Protein AF-T1ELG6-F1 (afdb_monomer)

Foldseek 3Di:
DDDDDDDPDDDDDPPPPDPDDFWWKADPPPRDIDGDDPPDQQADPPPRDRDIHTDDDPDDDDDPDD

Sequence (66 aa):
MDTPRDGSATPAPNTTTTKQPSMIYICGDCHQENEITPKVPIRCRECGYRIVYKKRTKRAVVLDGR

Radius of gyration: 23.88 Å; Cα contacts (8 Å, |Δi|>4): 59; chains: 1; bounding box: 30×32×86 Å

InterPro domains:
  IPR006591 RNA polymerase archaeal subunit P/eukaryotic subunit RPABC4 [PF03604] (25-56)
  IPR006591 RNA polymerase archaeal subunit P/eukaryotic subunit RPABC4 [SM00659] (23-66)
  IPR029040 RNA polymerase subunit RPABC4/transcription elongation factor Spt4 [SSF63393] (22-64)
  IPR039747 DNA-directed RNA polymerases I, II, and III subunit RPABC4 [PTHR12056] (4-64)

pLDDT: mean 81.51, std 13.59, range [52.44, 95.44]

Mean predicted aligned error: 12.77 Å

Nearest PDB structures (foldseek):
  7oo3-assembly1_L  TM=9.021E-01  e=1.586E-05  Sus scrofa
  7d59-assembly1_L  TM=8.287E-01  e=1.936E-05  Homo sapiens
  7pks-assembly1_L  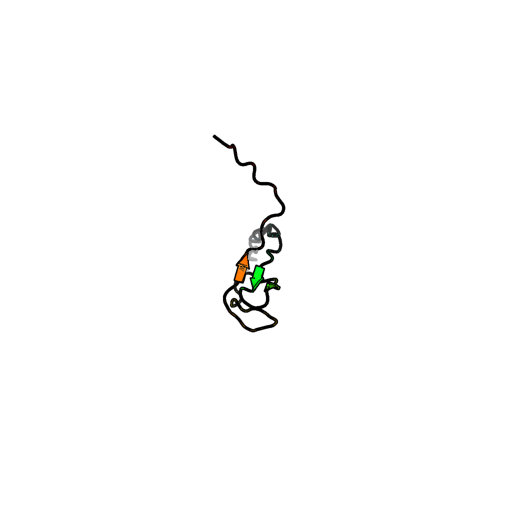TM=8.712E-01  e=4.914E-05  Sus scrofa domesticus
  7xn7-assembly1_L  TM=8.631E-01  e=2.962E-04  Komagataella phaffii
  7o4j-assembly1_L  TM=8.955E-01  e=6.583E-04  Saccharomyces cerevisiae S288C

Organism: Helobdella robusta (NCBI:txid6412)

Solvent-accessible surface area (backbone atoms only — not comparable to full-atom values): 4862 Å² total; per-residue (Å²): 141,83,81,86,80,82,80,80,79,76,82,79,82,84,77,82,76,76,81,73,76,88,57,52,27,28,30,72,82,84,62,44,82,40,81,67,64,88,96,58,86,73,56,39,89,89,78,62,49,64,58,65,44,75,57,81,72,90,69,85,80,88,78,86,91,123

Secondary structure (DSSP, 8-state):
---------PPP-------PPPPEEEETTT--EEE--TTS----TTT----EEEPPPSSPPP----

Structure (mmCIF, N/CA/C/O backbone):
data_AF-T1ELG6-F1
#
_entry.id   AF-T1ELG6-F1
#
loop_
_atom_site.group_PDB
_atom_site.id
_atom_site.type_symbol
_atom_site.label_atom_id
_atom_site.label_alt_id
_atom_site.label_comp_id
_atom_site.label_asym_id
_atom_site.label_entity_id
_atom_site.label_seq_id
_atom_site.pdbx_PDB_ins_code
_atom_site.Cartn_x
_atom_site.Cartn_y
_atom_site.Cartn_z
_atom_site.occupancy
_atom_site.B_iso_or_equiv
_atom_site.auth_seq_id
_atom_site.auth_comp_id
_atom_site.auth_asym_id
_atom_site.auth_atom_id
_atom_site.pdbx_PDB_model_num
ATOM 1 N N . MET A 1 1 ? 16.096 -23.145 62.631 1.00 59.06 1 MET A N 1
ATOM 2 C CA . MET A 1 1 ? 15.420 -22.036 61.927 1.00 59.06 1 MET A CA 1
ATOM 3 C C . MET A 1 1 ? 16.519 -21.012 61.689 1.00 59.06 1 MET A C 1
ATOM 5 O O . MET A 1 1 ? 17.059 -20.537 62.670 1.00 59.06 1 MET A O 1
ATOM 9 N N . ASP A 1 2 ? 17.110 -20.844 60.514 1.00 52.44 2 ASP A N 1
ATOM 10 C CA . ASP A 1 2 ? 16.521 -20.459 59.232 1.00 52.44 2 ASP A CA 1
ATOM 11 C C . ASP A 1 2 ? 17.596 -20.720 58.149 1.00 52.44 2 ASP A C 1
ATOM 13 O O . ASP A 1 2 ? 18.756 -20.358 58.353 1.00 52.44 2 ASP A O 1
ATOM 17 N N . THR A 1 3 ? 17.269 -21.407 57.053 1.00 66.75 3 THR A N 1
ATOM 18 C CA . THR A 1 3 ? 18.217 -21.682 55.954 1.00 66.75 3 THR A CA 1
ATOM 19 C C . THR A 1 3 ? 17.968 -20.664 54.835 1.00 66.75 3 THR A C 1
ATOM 21 O O . THR A 1 3 ? 16.827 -20.582 54.372 1.00 66.75 3 THR A O 1
ATOM 24 N N . PRO A 1 4 ? 18.968 -19.897 54.358 1.00 71.75 4 PRO A N 1
ATOM 25 C CA . PRO A 1 4 ? 18.748 -18.925 53.288 1.00 71.75 4 PRO A CA 1
ATOM 26 C C . PRO A 1 4 ? 18.423 -19.626 51.960 1.00 71.75 4 PRO A C 1
ATOM 28 O O . PRO A 1 4 ? 19.136 -20.531 51.538 1.00 71.75 4 PRO A O 1
ATOM 31 N N . ARG A 1 5 ? 17.332 -19.214 51.301 1.00 62.88 5 ARG A N 1
ATOM 32 C CA . ARG A 1 5 ? 16.948 -19.666 49.953 1.00 62.88 5 ARG A CA 1
ATOM 33 C C . ARG A 1 5 ? 17.867 -19.024 48.914 1.00 62.88 5 ARG A C 1
ATOM 35 O O . ARG A 1 5 ? 17.730 -17.833 48.638 1.00 62.88 5 ARG A O 1
ATOM 42 N N . ASP A 1 6 ? 18.725 -19.823 48.290 1.00 58.28 6 ASP A N 1
ATOM 43 C CA . ASP A 1 6 ? 19.421 -19.457 47.057 1.00 58.28 6 ASP A CA 1
ATOM 44 C C . ASP A 1 6 ? 18.399 -19.223 45.932 1.00 58.28 6 ASP A C 1
ATOM 46 O O . ASP A 1 6 ? 17.707 -20.133 45.466 1.00 58.28 6 ASP A O 1
ATOM 50 N N . GLY A 1 7 ? 18.256 -17.958 45.534 1.00 59.91 7 GLY A N 1
ATOM 51 C CA . GLY A 1 7 ? 17.401 -17.532 44.435 1.00 59.91 7 GLY A CA 1
ATOM 52 C C . GLY A 1 7 ? 17.988 -17.979 43.102 1.00 59.91 7 GLY A C 1
ATOM 53 O O . GLY A 1 7 ? 18.922 -17.370 42.587 1.00 59.91 7 GLY A O 1
ATOM 54 N N . SER A 1 8 ? 17.417 -19.034 42.531 1.00 61.97 8 SER A N 1
ATOM 55 C CA . SER A 1 8 ? 17.687 -19.491 41.170 1.00 61.97 8 SER A CA 1
ATOM 56 C C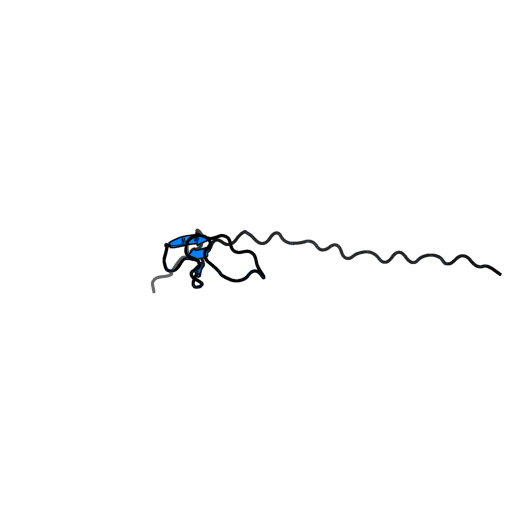 . SER A 1 8 ? 17.389 -18.374 40.162 1.00 61.97 8 SER A C 1
ATOM 58 O O . SER A 1 8 ? 16.228 -18.069 39.879 1.00 61.97 8 SER A O 1
ATOM 60 N N . ALA A 1 9 ? 18.442 -17.761 39.624 1.00 63.00 9 ALA A N 1
ATOM 61 C CA . ALA A 1 9 ? 18.360 -16.814 38.524 1.00 63.00 9 ALA A CA 1
ATOM 62 C C . ALA A 1 9 ? 17.991 -17.563 37.235 1.00 63.00 9 ALA A C 1
ATOM 64 O O . ALA A 1 9 ? 18.815 -18.254 36.636 1.00 63.00 9 ALA A O 1
ATOM 65 N N . THR A 1 10 ? 16.737 -17.441 36.810 1.00 65.19 10 THR A N 1
ATOM 66 C CA . THR A 1 10 ? 16.287 -17.926 35.503 1.00 65.19 10 THR A CA 1
ATOM 67 C C . THR A 1 10 ? 16.893 -17.037 34.405 1.00 65.19 10 THR A C 1
ATOM 69 O O . THR A 1 10 ? 16.669 -15.824 34.435 1.00 65.19 10 THR A O 1
ATOM 72 N N . PRO A 1 11 ? 17.645 -17.576 33.425 1.00 59.22 11 PRO A N 1
ATOM 73 C CA . PRO A 1 11 ? 18.166 -16.778 32.321 1.00 59.22 11 PRO A CA 1
ATOM 74 C C . PRO A 1 11 ? 17.018 -16.333 31.405 1.00 59.22 11 PRO A C 1
ATOM 76 O O . PRO A 1 11 ? 16.245 -17.148 30.901 1.00 59.22 11 PRO A O 1
ATOM 79 N N . ALA A 1 12 ? 16.896 -15.021 31.203 1.00 67.00 12 ALA A N 1
ATOM 80 C CA . ALA A 1 12 ? 15.923 -14.434 30.290 1.00 67.00 12 ALA A CA 1
ATOM 81 C C . ALA A 1 12 ? 16.217 -14.850 28.831 1.00 67.00 12 ALA A C 1
ATOM 83 O O . ALA A 1 12 ? 17.382 -14.865 28.422 1.00 67.00 12 ALA A O 1
ATOM 84 N N . PRO A 1 13 ? 15.195 -15.159 28.011 1.00 62.88 13 PRO A N 1
ATOM 85 C CA . PRO A 1 13 ? 15.402 -15.478 26.607 1.00 62.88 13 PRO A CA 1
ATOM 86 C C . PRO A 1 13 ? 15.761 -14.205 25.827 1.00 62.88 13 PRO A C 1
ATOM 88 O O . PRO A 1 13 ? 14.940 -13.301 25.653 1.00 62.88 13 PRO A O 1
ATOM 91 N N . ASN A 1 14 ? 16.997 -14.150 25.323 1.00 59.97 14 ASN A N 1
ATOM 92 C CA . ASN A 1 14 ? 17.444 -13.139 24.367 1.00 59.97 14 ASN A CA 1
ATOM 93 C C . ASN A 1 14 ? 16.575 -13.205 23.104 1.00 59.97 14 ASN A C 1
ATOM 95 O O . ASN A 1 14 ? 16.771 -14.049 22.231 1.00 59.97 14 ASN A O 1
ATOM 99 N N . THR A 1 15 ? 15.606 -12.297 23.004 1.00 62.03 15 THR A N 1
ATOM 100 C CA . THR A 1 15 ? 14.744 -12.171 21.828 1.00 62.03 15 THR A CA 1
ATOM 101 C C . THR A 1 15 ? 15.477 -11.320 20.797 1.00 62.03 15 THR A C 1
ATOM 103 O O . THR A 1 15 ? 15.349 -10.094 20.767 1.00 62.03 15 THR A O 1
ATOM 106 N N . THR A 1 16 ? 16.288 -11.959 19.956 1.00 58.19 16 THR A N 1
ATOM 107 C CA . THR A 1 16 ? 16.899 -11.333 18.779 1.00 58.19 16 THR A CA 1
ATOM 108 C C . THR A 1 16 ? 15.799 -10.976 17.778 1.00 58.19 16 THR A C 1
ATOM 110 O O . THR A 1 16 ? 15.445 -11.731 16.876 1.00 58.19 16 THR A O 1
ATOM 113 N N . THR A 1 17 ? 15.207 -9.797 17.967 1.00 62.25 17 THR A N 1
ATOM 114 C CA . THR A 1 17 ? 14.179 -9.257 17.077 1.00 62.25 17 THR A CA 1
ATOM 115 C C . THR A 1 17 ? 14.846 -8.880 15.760 1.00 62.25 17 THR A C 1
ATOM 117 O O . THR A 1 17 ? 15.458 -7.820 15.627 1.00 62.25 17 THR A O 1
ATOM 120 N N . THR A 1 18 ? 14.755 -9.770 14.776 1.00 61.47 18 THR A N 1
ATOM 121 C CA . THR A 1 18 ? 15.079 -9.472 13.382 1.00 61.47 18 THR A CA 1
ATOM 122 C C . THR A 1 18 ? 14.220 -8.282 12.956 1.00 61.47 18 THR A C 1
ATOM 124 O O . THR A 1 18 ? 12.995 -8.384 12.891 1.00 61.47 18 THR A O 1
ATOM 127 N N . LYS A 1 19 ? 14.849 -7.123 12.717 1.00 63.12 19 LYS A N 1
ATOM 128 C CA . LYS A 1 19 ? 14.162 -5.926 12.217 1.00 63.12 19 LYS A CA 1
ATOM 129 C C . LYS A 1 19 ? 13.569 -6.253 10.846 1.00 63.12 19 LYS A C 1
ATOM 131 O O . LYS A 1 19 ? 14.277 -6.254 9.843 1.00 63.12 19 LYS A O 1
ATOM 136 N N . GLN A 1 20 ? 12.279 -6.575 10.819 1.00 67.06 20 GLN A N 1
ATOM 137 C CA . GLN A 1 20 ? 11.528 -6.731 9.579 1.00 67.06 20 GLN A CA 1
ATOM 138 C C . GLN A 1 20 ? 11.597 -5.403 8.807 1.00 67.06 20 GLN A C 1
ATOM 140 O O . GLN A 1 20 ? 11.373 -4.350 9.411 1.00 67.06 20 GLN A O 1
ATOM 145 N N . PRO A 1 21 ? 11.933 -5.419 7.505 1.00 69.06 21 PRO A N 1
ATOM 146 C CA . PRO A 1 21 ? 11.977 -4.200 6.709 1.00 69.06 21 PRO A CA 1
ATOM 147 C C . PRO A 1 21 ? 10.588 -3.558 6.667 1.00 69.06 21 PRO A C 1
ATOM 149 O O . PRO A 1 21 ? 9.580 -4.256 6.531 1.00 69.06 21 PRO A O 1
ATOM 152 N N . SER A 1 22 ? 10.534 -2.229 6.773 1.00 74.62 22 SER A N 1
ATOM 153 C CA . SER A 1 22 ? 9.288 -1.478 6.631 1.00 74.62 22 SER A CA 1
ATOM 154 C C . SER A 1 22 ? 8.665 -1.766 5.259 1.00 74.62 22 SER A C 1
ATOM 156 O O . SER A 1 22 ? 9.303 -1.620 4.215 1.00 74.62 22 SER A O 1
ATOM 158 N N . MET A 1 23 ? 7.417 -2.245 5.258 1.00 86.62 23 MET A N 1
ATOM 159 C CA . MET A 1 23 ? 6.654 -2.501 4.035 1.00 86.62 23 MET A CA 1
ATOM 160 C C . MET A 1 23 ? 5.774 -1.300 3.708 1.00 86.62 23 MET A C 1
ATOM 162 O O . MET A 1 23 ? 5.004 -0.839 4.548 1.00 86.62 23 MET A O 1
ATOM 166 N N . ILE A 1 24 ? 5.870 -0.839 2.462 1.00 91.31 24 ILE A N 1
ATOM 167 C CA . ILE A 1 24 ? 5.072 0.266 1.933 1.00 91.31 24 ILE A CA 1
ATOM 168 C C . ILE A 1 24 ? 3.870 -0.310 1.182 1.00 91.31 24 ILE A C 1
ATOM 170 O O . ILE A 1 24 ? 4.016 -1.207 0.341 1.00 91.31 24 ILE A O 1
ATOM 174 N N . TYR A 1 25 ? 2.690 0.223 1.472 1.00 93.56 25 TYR A N 1
ATOM 175 C CA . TYR A 1 25 ? 1.440 -0.085 0.788 1.00 93.56 25 TYR A CA 1
ATOM 176 C C . TYR A 1 25 ? 0.978 1.121 -0.036 1.00 93.56 25 TYR A C 1
ATOM 178 O O . TYR A 1 25 ? 1.386 2.243 0.233 1.00 93.56 25 TYR A O 1
ATOM 186 N N . ILE A 1 26 ? 0.148 0.898 -1.047 1.00 94.81 26 ILE A N 1
ATOM 187 C CA . ILE A 1 26 ? -0.4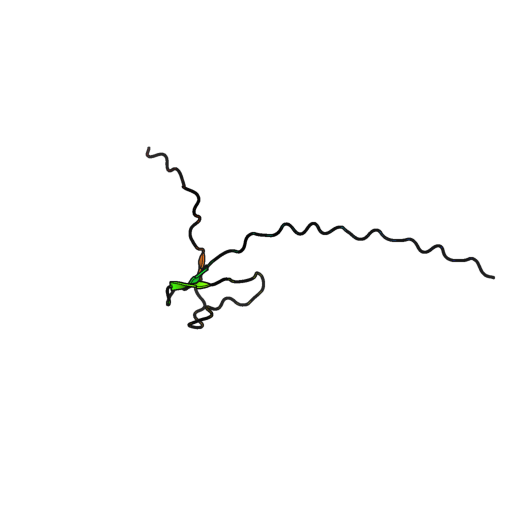20 1.921 -1.929 1.00 94.81 26 ILE A CA 1
ATOM 188 C C . ILE A 1 26 ? -1.938 1.863 -1.776 1.00 94.81 26 ILE A C 1
ATOM 190 O O . ILE A 1 26 ? -2.520 0.783 -1.864 1.00 94.81 26 ILE A O 1
ATOM 194 N N . CYS A 1 27 ? -2.590 2.994 -1.526 1.00 95.44 27 CYS A N 1
ATOM 195 C CA . CYS A 1 27 ? -4.049 3.040 -1.446 1.00 95.44 27 CYS A CA 1
ATOM 196 C C . CYS A 1 27 ? -4.706 2.731 -2.800 1.00 95.44 27 CYS A C 1
ATOM 198 O O . CYS A 1 27 ? -4.222 3.190 -3.829 1.00 95.44 27 CYS A O 1
ATOM 200 N N . GLY A 1 28 ? -5.821 1.995 -2.804 1.00 92.75 28 GLY A N 1
ATOM 201 C CA . GLY A 1 28 ? -6.550 1.696 -4.040 1.00 92.75 28 GLY A CA 1
ATOM 202 C C . GLY A 1 28 ? -7.303 2.878 -4.660 1.00 92.75 28 GLY A C 1
ATOM 203 O O . GLY A 1 28 ? -7.629 2.809 -5.837 1.00 92.75 28 GLY A O 1
ATOM 204 N N . ASP A 1 29 ? -7.566 3.938 -3.890 1.00 94.38 29 ASP A N 1
ATOM 205 C CA . ASP A 1 29 ? -8.330 5.106 -4.349 1.00 94.38 29 ASP A CA 1
ATOM 206 C C . ASP A 1 29 ? -7.408 6.318 -4.571 1.00 94.38 29 ASP A C 1
ATOM 208 O O . ASP A 1 29 ? -7.113 6.704 -5.700 1.00 94.38 29 ASP A O 1
ATOM 212 N N . CYS A 1 30 ? -6.800 6.846 -3.504 1.00 94.19 30 CYS A N 1
ATOM 213 C CA . CYS A 1 30 ? -5.908 8.007 -3.610 1.00 94.19 30 CYS A CA 1
ATOM 214 C C . CYS A 1 30 ? -4.493 7.695 -4.127 1.00 94.19 30 CYS A C 1
ATOM 216 O O . CYS A 1 30 ? -3.698 8.618 -4.271 1.00 94.19 30 CYS A O 1
ATOM 218 N N . HIS A 1 31 ? -4.143 6.421 -4.353 1.00 92.62 31 HIS A N 1
ATOM 219 C CA . HIS A 1 31 ? -2.816 5.981 -4.820 1.00 92.62 31 HIS A CA 1
ATOM 220 C C . HIS A 1 31 ? -1.625 6.438 -3.957 1.00 92.62 31 HIS A C 1
ATOM 222 O O . HIS A 1 31 ? -0.467 6.276 -4.343 1.00 92.62 31 HIS A O 1
ATOM 228 N N . GLN A 1 32 ? -1.896 6.947 -2.755 1.00 92.75 32 GLN A N 1
ATOM 229 C CA . GLN A 1 32 ? -0.873 7.430 -1.845 1.00 92.75 32 GLN A CA 1
ATOM 230 C C . GLN A 1 32 ? -0.172 6.271 -1.138 1.00 92.75 32 GLN A C 1
ATOM 232 O O . GLN A 1 32 ? -0.778 5.242 -0.811 1.00 92.75 32 GLN A O 1
ATOM 237 N N . GLU A 1 33 ? 1.116 6.465 -0.877 1.00 92.06 33 GLU A N 1
ATOM 238 C CA . GLU A 1 33 ? 1.934 5.532 -0.114 1.00 92.06 33 GLU A CA 1
ATOM 239 C C . GLU A 1 33 ? 1.551 5.563 1.371 1.00 92.06 33 GLU A C 1
ATOM 241 O O . GLU A 1 33 ? 1.416 6.624 1.976 1.00 92.06 33 GLU A O 1
ATOM 246 N N . ASN A 1 34 ? 1.370 4.387 1.967 1.00 90.75 34 ASN A N 1
ATOM 247 C CA . ASN A 1 34 ? 0.984 4.220 3.359 1.00 90.75 34 ASN A CA 1
ATOM 248 C C . ASN A 1 34 ? 1.895 3.202 4.050 1.00 90.75 34 ASN A C 1
ATOM 250 O O . ASN A 1 34 ? 2.059 2.069 3.590 1.00 90.75 34 ASN A O 1
ATOM 254 N N . GLU A 1 35 ? 2.448 3.593 5.193 1.00 90.06 35 GLU A N 1
ATOM 255 C CA . GLU A 1 35 ? 3.224 2.714 6.065 1.00 90.06 35 GLU A CA 1
ATOM 256 C C . GLU A 1 35 ? 2.303 2.131 7.140 1.00 90.06 35 GLU A C 1
ATOM 258 O O . GLU A 1 35 ? 1.834 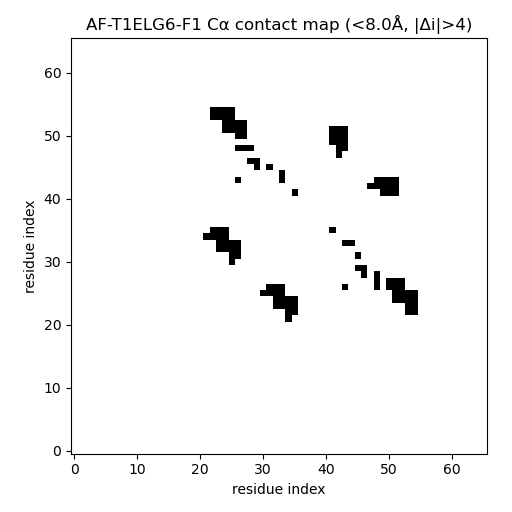2.837 8.042 1.00 90.06 35 GLU A O 1
ATOM 263 N N . ILE A 1 36 ? 2.014 0.832 7.018 1.00 87.50 36 ILE A N 1
ATOM 264 C CA . ILE A 1 36 ? 1.114 0.107 7.919 1.00 87.50 36 ILE A CA 1
ATOM 265 C C . ILE A 1 36 ? 1.945 -0.826 8.794 1.00 87.50 36 ILE A C 1
ATOM 267 O O . ILE A 1 36 ? 2.653 -1.705 8.298 1.00 87.50 36 ILE A O 1
ATOM 271 N N . THR A 1 37 ? 1.841 -0.647 10.107 1.00 86.50 37 THR A N 1
ATOM 272 C CA . THR A 1 37 ? 2.441 -1.537 11.101 1.00 86.50 37 THR A CA 1
ATOM 273 C C . THR A 1 37 ? 1.664 -2.856 11.197 1.00 86.50 37 THR A C 1
ATOM 275 O O . THR A 1 37 ? 0.450 -2.899 10.992 1.00 86.50 37 THR A O 1
ATOM 278 N N . PRO A 1 38 ? 2.321 -3.977 11.530 1.00 86.38 38 PRO A N 1
ATOM 279 C CA . PRO A 1 38 ? 1.600 -5.210 11.814 1.00 86.38 38 PRO A CA 1
ATOM 280 C C . PRO A 1 38 ? 0.670 -5.016 13.022 1.00 86.38 38 PRO A C 1
ATOM 282 O O . PRO A 1 38 ? 1.006 -4.292 13.958 1.00 86.38 38 PRO A O 1
ATOM 285 N N . LYS A 1 39 ? -0.470 -5.717 13.017 1.00 86.19 39 LYS A N 1
ATOM 286 C CA . LYS A 1 39 ? -1.493 -5.732 14.085 1.00 86.19 39 LYS A CA 1
ATOM 287 C C . LYS A 1 39 ? -2.355 -4.466 14.224 1.00 86.19 39 LYS A C 1
ATOM 289 O O . LYS A 1 39 ? -3.251 -4.474 15.063 1.00 86.19 39 LYS A O 1
ATOM 294 N N . VAL A 1 40 ? -2.156 -3.417 13.417 1.00 87.38 40 VAL A N 1
ATOM 295 C CA . VAL A 1 40 ? -3.084 -2.268 13.387 1.00 87.38 40 VAL A CA 1
ATOM 296 C C . VAL A 1 40 ? -4.189 -2.447 12.333 1.00 87.38 40 VAL A C 1
ATOM 298 O O . VAL A 1 40 ? -3.979 -3.149 11.340 1.00 87.38 40 VAL A O 1
ATOM 301 N N . PRO A 1 41 ? -5.368 -1.818 12.505 1.00 90.31 41 PRO A N 1
ATOM 302 C CA . PRO A 1 41 ? -6.425 -1.840 11.496 1.00 90.31 41 PRO A CA 1
ATOM 303 C C . PRO A 1 41 ? -5.981 -1.222 10.163 1.00 90.31 41 PRO A C 1
ATOM 305 O O . PRO A 1 41 ? -5.384 -0.148 10.130 1.00 90.31 41 PRO A O 1
ATOM 308 N N . ILE A 1 42 ? -6.341 -1.869 9.053 1.00 90.69 42 ILE A N 1
ATOM 309 C CA . ILE A 1 42 ? -5.988 -1.422 7.700 1.00 90.69 42 ILE A CA 1
ATOM 310 C C . ILE A 1 42 ? -6.866 -0.231 7.309 1.00 90.69 42 ILE A C 1
ATOM 312 O O . ILE A 1 42 ? -8.072 -0.379 7.092 1.00 90.69 42 ILE A O 1
ATOM 316 N N . ARG A 1 43 ? -6.260 0.958 7.235 1.00 92.56 43 ARG A N 1
ATOM 317 C CA . ARG A 1 43 ? -6.883 2.197 6.748 1.00 92.56 43 ARG A CA 1
ATOM 318 C C . ARG A 1 43 ? -5.831 3.067 6.064 1.00 92.56 43 ARG A C 1
ATOM 320 O O . ARG A 1 43 ? -4.703 3.173 6.550 1.00 92.56 43 ARG A O 1
ATOM 327 N N . CYS A 1 44 ? -6.195 3.699 4.955 1.00 92.31 44 CYS A N 1
ATOM 328 C CA . CYS A 1 44 ? -5.408 4.782 4.379 1.00 92.31 44 CYS A CA 1
ATOM 329 C C . CYS A 1 44 ? -5.492 6.023 5.284 1.00 92.31 44 CYS A C 1
ATOM 331 O O . CYS A 1 44 ? -6.577 6.350 5.766 1.00 92.31 44 CYS A O 1
ATOM 333 N N . ARG A 1 45 ? -4.362 6.709 5.505 1.00 89.50 45 ARG A N 1
ATOM 334 C CA . ARG A 1 45 ? -4.286 7.910 6.357 1.00 89.50 45 ARG A CA 1
ATOM 335 C C . ARG A 1 45 ? -4.974 9.135 5.751 1.00 89.50 45 ARG A C 1
ATOM 337 O O . ARG A 1 45 ? -5.525 9.925 6.500 1.00 89.50 45 ARG A O 1
ATOM 344 N N . GLU A 1 46 ? -4.986 9.246 4.424 1.00 90.81 46 GLU A N 1
ATOM 345 C CA . GLU A 1 46 ? -5.521 10.419 3.718 1.00 90.81 46 GLU A CA 1
ATOM 346 C C . GLU A 1 46 ? -7.033 10.324 3.454 1.00 90.81 46 GLU A C 1
ATOM 348 O O . GLU A 1 46 ? -7.763 11.286 3.647 1.00 90.81 46 GLU A O 1
ATOM 353 N N . CYS A 1 47 ? -7.528 9.155 3.023 1.00 92.31 47 CYS A N 1
ATOM 354 C CA . CYS A 1 47 ? -8.920 8.993 2.568 1.00 92.31 47 CYS A CA 1
ATOM 355 C C . CYS A 1 47 ? -9.767 8.035 3.422 1.00 92.31 47 CYS A C 1
ATOM 357 O O . CYS A 1 47 ? -10.967 7.902 3.198 1.00 92.31 47 CYS A O 1
ATOM 359 N N . GLY A 1 48 ? -9.172 7.311 4.376 1.00 90.94 48 GLY A N 1
ATOM 360 C CA . GLY A 1 48 ? -9.896 6.332 5.200 1.00 90.94 48 GLY A CA 1
ATOM 361 C C . GLY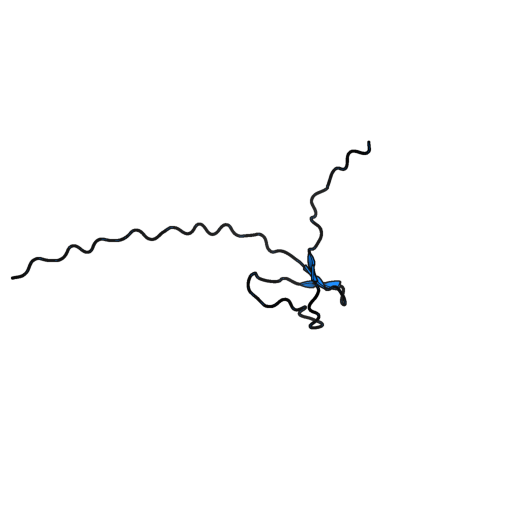 A 1 48 ? -10.333 5.054 4.466 1.00 90.94 48 GLY A C 1
ATOM 362 O O . GLY A 1 48 ? -10.928 4.168 5.089 1.00 90.94 48 GLY A O 1
ATOM 363 N 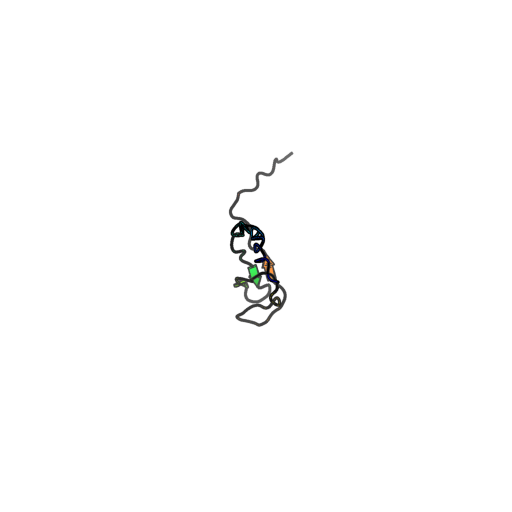N . TYR A 1 49 ? -10.004 4.916 3.176 1.00 93.62 49 TYR A N 1
ATOM 364 C CA . TYR A 1 49 ? -10.258 3.708 2.396 1.00 93.62 49 TYR A CA 1
ATOM 365 C C . TYR A 1 49 ? -9.495 2.505 2.969 1.00 93.62 49 TYR A C 1
ATOM 367 O O . TYR A 1 49 ? -8.414 2.646 3.548 1.00 93.62 49 TYR A O 1
ATOM 375 N N . ARG A 1 50 ? -10.075 1.308 2.851 1.00 93.06 50 ARG A N 1
ATOM 376 C CA . ARG A 1 50 ? -9.587 0.097 3.545 1.00 93.06 50 ARG A CA 1
ATOM 377 C C . ARG A 1 50 ? -8.888 -0.906 2.633 1.00 93.06 50 ARG A C 1
ATOM 379 O O . ARG A 1 50 ? -8.342 -1.884 3.132 1.00 93.06 50 ARG A O 1
ATOM 386 N N . ILE A 1 51 ? -8.892 -0.674 1.322 1.00 93.69 51 ILE A N 1
ATOM 387 C CA . ILE A 1 51 ? -8.190 -1.525 0.361 1.00 93.69 51 ILE A CA 1
ATOM 388 C C . ILE A 1 51 ? -6.865 -0.857 0.009 1.00 93.69 51 ILE A C 1
ATOM 390 O O . ILE A 1 51 ? -6.820 0.284 -0.455 1.00 93.69 51 ILE A O 1
ATOM 394 N N . VAL A 1 52 ? -5.781 -1.586 0.258 1.00 93.44 52 VAL A N 1
ATOM 395 C CA . VAL A 1 52 ? -4.410 -1.162 -0.019 1.00 93.44 52 VAL A CA 1
ATOM 396 C C . VAL A 1 52 ? -3.667 -2.290 -0.731 1.00 93.44 52 VAL A C 1
ATOM 398 O O . VAL A 1 52 ? -3.798 -3.461 -0.376 1.00 93.44 52 VAL A O 1
ATOM 401 N N . TYR A 1 53 ? -2.870 -1.941 -1.731 1.00 94.81 53 TYR A N 1
ATOM 402 C CA . TYR A 1 53 ? -2.002 -2.850 -2.467 1.00 94.81 53 TYR A CA 1
ATOM 403 C C . TYR A 1 53 ? -0.594 -2.829 -1.880 1.00 94.81 53 TYR A C 1
ATOM 405 O O . TYR A 1 53 ? -0.134 -1.812 -1.370 1.00 94.81 53 TYR A O 1
ATOM 413 N N . LYS A 1 54 ? 0.139 -3.937 -1.962 1.00 91.88 54 LYS A N 1
ATOM 414 C CA . LYS A 1 54 ? 1.553 -3.954 -1.569 1.00 91.88 54 LYS A CA 1
ATOM 415 C C . LYS A 1 54 ? 2.401 -3.318 -2.671 1.00 91.88 54 LYS A C 1
ATOM 417 O O . LYS A 1 54 ? 2.256 -3.678 -3.838 1.00 91.88 54 LYS A O 1
ATOM 422 N N . LYS A 1 55 ? 3.318 -2.414 -2.317 1.00 92.81 55 LYS A N 1
ATOM 423 C CA . LYS A 1 55 ? 4.220 -1.793 -3.297 1.00 92.81 55 LYS A CA 1
ATOM 424 C C . LYS A 1 55 ? 5.122 -2.848 -3.949 1.00 92.81 55 LYS A C 1
ATOM 426 O O . LYS A 1 55 ? 5.651 -3.732 -3.267 1.00 92.81 55 LYS A O 1
ATOM 431 N N . ARG A 1 56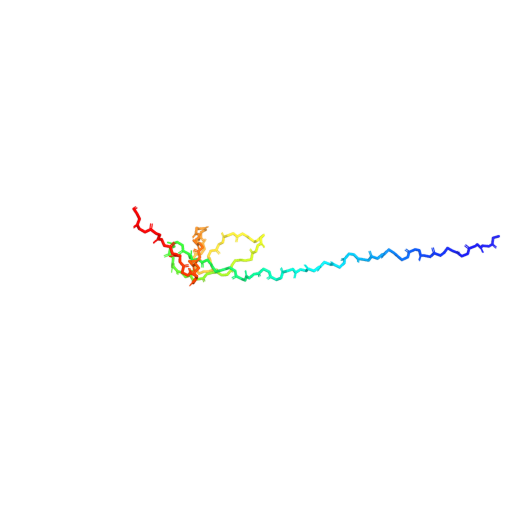 ? 5.311 -2.748 -5.271 1.00 91.88 56 ARG A N 1
ATOM 432 C CA . ARG A 1 56 ? 6.194 -3.641 -6.041 1.00 91.88 56 ARG A CA 1
ATOM 433 C C . ARG A 1 56 ? 7.617 -3.587 -5.481 1.00 91.88 56 ARG A C 1
ATOM 435 O O . ARG A 1 56 ? 8.116 -2.526 -5.104 1.00 91.88 56 ARG A O 1
ATOM 442 N N . THR A 1 57 ? 8.289 -4.731 -5.450 1.00 89.81 57 THR A N 1
ATOM 443 C CA . THR A 1 57 ? 9.707 -4.795 -5.093 1.00 89.81 57 THR A CA 1
ATOM 444 C C . THR A 1 57 ? 10.560 -4.113 -6.166 1.00 89.81 57 THR A C 1
ATOM 446 O O . THR A 1 57 ? 10.271 -4.191 -7.356 1.00 89.81 57 THR A O 1
ATOM 449 N N . LYS A 1 58 ? 11.658 -3.467 -5.753 1.00 88.38 58 LYS A N 1
ATOM 450 C CA . LYS A 1 58 ? 12.661 -2.924 -6.692 1.00 88.38 58 LYS A CA 1
ATOM 451 C C . LYS A 1 58 ? 13.565 -4.005 -7.298 1.00 88.38 58 LYS A C 1
ATOM 453 O O . LYS A 1 58 ? 14.379 -3.714 -8.164 1.00 88.38 58 LYS A O 1
ATOM 458 N N . ARG A 1 59 ? 13.465 -5.243 -6.805 1.00 88.31 59 ARG A N 1
ATOM 459 C CA . ARG A 1 59 ? 14.249 -6.376 -7.301 1.00 88.31 59 ARG A CA 1
ATOM 460 C C . ARG A 1 59 ? 13.708 -6.776 -8.670 1.00 88.31 59 ARG A C 1
ATOM 462 O O . ARG A 1 59 ? 12.510 -7.025 -8.794 1.00 88.31 59 ARG A O 1
ATOM 469 N N . ALA A 1 60 ? 14.586 -6.820 -9.670 1.00 87.69 60 ALA A N 1
ATOM 470 C CA . ALA A 1 60 ? 14.232 -7.286 -11.001 1.00 87.69 60 ALA A CA 1
ATOM 471 C C . ALA A 1 60 ? 13.800 -8.757 -10.939 1.00 87.69 60 ALA A C 1
ATOM 473 O O . ALA A 1 60 ? 14.423 -9.567 -10.252 1.00 87.69 60 ALA A O 1
ATOM 474 N N . VAL A 1 61 ? 12.719 -9.079 -11.643 1.00 90.94 61 VAL A N 1
ATOM 475 C CA . VAL A 1 61 ? 12.279 -10.457 -11.858 1.00 90.94 61 VAL A CA 1
ATOM 476 C C . VAL A 1 61 ? 12.730 -10.830 -13.262 1.00 90.94 61 VAL A C 1
ATOM 478 O O . VAL A 1 61 ? 12.350 -10.152 -14.215 1.00 90.94 61 VAL A O 1
ATOM 481 N N . VAL A 1 62 ? 13.573 -11.855 -13.373 1.00 91.75 62 VAL A N 1
ATOM 482 C CA . VAL A 1 62 ? 13.968 -12.429 -14.663 1.00 91.75 62 VAL A CA 1
ATOM 483 C C . VAL A 1 62 ? 12.860 -13.385 -15.082 1.00 91.75 62 VAL A C 1
ATOM 485 O O . VAL A 1 62 ? 12.466 -14.252 -14.305 1.00 91.75 62 VAL A O 1
ATOM 488 N 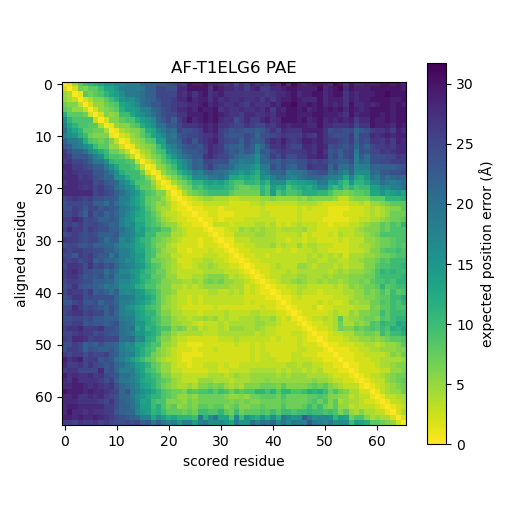N . LEU A 1 63 ? 12.322 -13.178 -16.279 1.00 91.62 63 LEU A N 1
ATOM 489 C CA . LEU A 1 63 ? 11.360 -14.079 -16.897 1.00 91.62 63 LEU A CA 1
ATOM 490 C C . LEU A 1 63 ? 12.069 -14.729 -18.085 1.00 91.62 63 LEU A C 1
ATOM 492 O O . LEU A 1 63 ? 12.489 -14.019 -18.997 1.00 91.62 63 LEU A O 1
ATOM 496 N N . ASP A 1 64 ? 12.218 -16.052 -18.064 1.00 90.00 64 ASP A N 1
ATOM 497 C CA . ASP A 1 64 ? 12.743 -16.798 -19.206 1.00 90.00 64 ASP A CA 1
ATOM 498 C C . ASP A 1 64 ? 11.620 -16.963 -20.234 1.00 90.00 64 ASP A C 1
ATOM 500 O O . ASP A 1 64 ? 10.648 -17.684 -20.008 1.00 90.00 64 ASP A O 1
ATOM 504 N N . GLY A 1 65 ? 11.727 -16.241 -21.350 1.00 86.75 65 GLY A N 1
ATOM 505 C CA . GLY A 1 65 ? 10.789 -16.331 -22.466 1.00 86.75 65 GLY A CA 1
ATOM 506 C C . GLY A 1 65 ? 11.040 -17.597 -23.279 1.00 86.75 65 GLY A C 1
ATOM 507 O O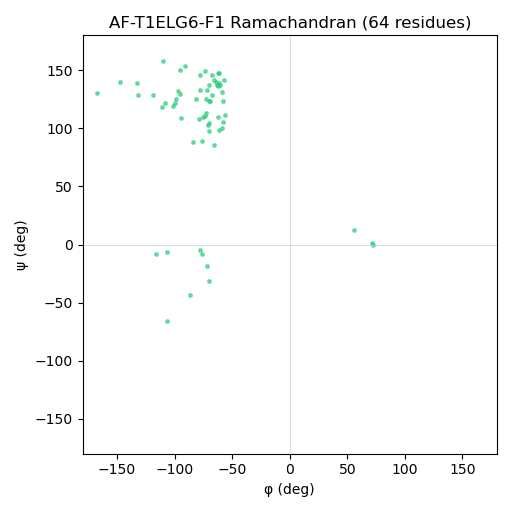 . GLY A 1 65 ? 11.831 -17.570 -24.221 1.00 86.75 65 GLY A O 1
ATOM 508 N N . ARG A 1 66 ? 10.389 -18.694 -22.894 1.00 76.69 66 ARG A N 1
ATOM 509 C CA . ARG A 1 66 ? 10.222 -19.897 -23.717 1.00 76.69 66 ARG A CA 1
ATOM 510 C C . ARG A 1 66 ? 8.774 -20.045 -24.146 1.00 76.69 66 ARG A C 1
ATOM 512 O O . ARG A 1 66 ? 7.893 -19.771 -23.303 1.00 76.69 66 ARG A O 1
#